Protein AF-A0A2G9NAZ4-F1 (afdb_monomer_lite)

Foldseek 3Di:
DVQLVVQQKDKVNHRDVDPPDDDDQQIKIWGFPDQDPPQQKTWTKIKHFNDWPPPPDVPNDIDTDIDIDRTDIGRNDDDDPDDPDPPDDDD

pLDDT: mean 72.46, std 11.41, range [47.53, 88.0]

Structure (mmCIF, N/CA/C/O backbone):
data_AF-A0A2G9NAZ4-F1
#
_entry.id   AF-A0A2G9NAZ4-F1
#
loop_
_atom_site.group_PDB
_atom_site.id
_atom_site.type_symbol
_atom_site.label_atom_id
_atom_site.label_alt_id
_atom_site.label_comp_id
_atom_site.label_asym_id
_atom_site.label_entity_id
_atom_site.label_seq_id
_atom_site.pdbx_PDB_ins_code
_atom_site.Cartn_x
_atom_site.Cartn_y
_atom_site.Cartn_z
_atom_site.occupancy
_atom_site.B_iso_or_equiv
_atom_site.auth_seq_id
_atom_site.auth_comp_id
_atom_site.auth_asym_id
_atom_site.auth_atom_id
_atom_site.pdbx_PDB_model_num
ATOM 1 N N . GLU A 1 1 ? 10.834 9.288 4.854 1.00 51.22 1 GLU A N 1
ATOM 2 C CA . GLU A 1 1 ? 9.656 10.186 4.802 1.00 51.22 1 GLU A CA 1
ATOM 3 C C . GLU A 1 1 ? 9.387 10.780 3.406 1.00 51.22 1 GLU A C 1
ATOM 5 O O . GLU A 1 1 ? 8.562 11.672 3.266 1.00 51.22 1 GLU A O 1
ATOM 10 N N . ASP A 1 2 ? 9.973 10.214 2.344 1.00 61.16 2 ASP A N 1
ATOM 11 C CA . ASP A 1 2 ? 10.009 10.825 1.005 1.00 61.16 2 ASP A CA 1
ATOM 12 C C . ASP A 1 2 ? 8.780 10.541 0.115 1.00 61.16 2 ASP A C 1
ATOM 14 O O . ASP A 1 2 ? 8.405 11.316 -0.762 1.00 61.16 2 ASP A O 1
ATOM 18 N N . ALA A 1 3 ? 8.086 9.429 0.363 1.00 60.25 3 ALA A N 1
ATOM 19 C CA . ALA A 1 3 ? 7.036 8.949 -0.535 1.00 60.25 3 ALA A CA 1
ATOM 20 C C . ALA A 1 3 ? 5.764 9.815 -0.573 1.00 60.25 3 ALA A C 1
ATOM 22 O O . ALA A 1 3 ? 5.019 9.770 -1.552 1.00 60.25 3 ALA A O 1
ATOM 23 N N . PHE A 1 4 ? 5.510 10.597 0.480 1.00 57.88 4 PHE A N 1
ATOM 24 C CA . PHE A 1 4 ? 4.380 11.525 0.528 1.00 57.88 4 PHE A CA 1
ATOM 25 C C . PHE A 1 4 ? 4.641 12.762 -0.346 1.00 57.88 4 PHE A C 1
ATOM 27 O O . PHE A 1 4 ? 3.809 13.104 -1.182 1.00 57.88 4 PHE A O 1
ATOM 34 N N . TYR A 1 5 ? 5.827 13.369 -0.228 1.00 56.00 5 TYR A N 1
ATOM 35 C CA . TYR A 1 5 ? 6.228 14.530 -1.032 1.00 56.00 5 TYR A CA 1
ATOM 36 C C . TYR A 1 5 ? 6.476 14.168 -2.498 1.00 56.00 5 TYR A C 1
ATOM 38 O O . TYR A 1 5 ? 6.095 14.917 -3.393 1.00 56.00 5 TYR A O 1
ATOM 46 N N . SER A 1 6 ? 6.993 12.964 -2.753 1.00 67.31 6 SER A N 1
ATOM 47 C CA . SER A 1 6 ? 7.170 12.427 -4.105 1.00 67.31 6 SER A CA 1
ATOM 48 C C . SER A 1 6 ? 5.850 12.030 -4.796 1.00 67.31 6 SER A C 1
ATOM 50 O O . SER A 1 6 ? 5.866 11.563 -5.933 1.00 67.31 6 SER A O 1
ATOM 52 N N . GLY A 1 7 ? 4.687 12.161 -4.135 1.00 68.62 7 GLY A N 1
ATOM 53 C CA . GLY A 1 7 ? 3.389 11.783 -4.711 1.00 68.62 7 GLY A CA 1
ATOM 54 C C . GLY A 1 7 ? 3.238 10.281 -4.984 1.00 68.62 7 GLY A C 1
ATOM 55 O O . GLY A 1 7 ? 2.355 9.878 -5.742 1.00 68.62 7 GLY A O 1
ATOM 56 N N . LYS A 1 8 ? 4.097 9.464 -4.364 1.00 76.06 8 LYS A N 1
ATOM 57 C CA . LYS A 1 8 ? 4.116 7.999 -4.464 1.00 76.06 8 LYS A CA 1
ATOM 58 C C . LYS A 1 8 ? 3.062 7.347 -3.567 1.00 76.06 8 LYS A C 1
ATOM 60 O O . LYS A 1 8 ? 2.831 6.149 -3.671 1.00 76.06 8 LYS A O 1
ATOM 65 N N . LEU A 1 9 ? 2.422 8.117 -2.688 1.00 82.88 9 LEU A N 1
ATOM 66 C CA . LEU A 1 9 ? 1.386 7.639 -1.780 1.00 82.88 9 LEU A CA 1
ATOM 67 C C . LEU A 1 9 ? -0.019 7.911 -2.339 1.00 82.88 9 LEU A C 1
ATOM 69 O O . LEU A 1 9 ? -0.393 9.059 -2.596 1.00 82.88 9 LEU A O 1
ATOM 73 N N . ARG A 1 10 ? -0.812 6.851 -2.489 1.00 81.12 10 ARG A N 1
ATOM 74 C CA . ARG A 1 10 ? -2.213 6.904 -2.913 1.00 81.12 10 ARG A CA 1
ATOM 75 C C . ARG A 1 10 ? -3.104 6.278 -1.850 1.00 81.12 10 ARG A C 1
ATOM 77 O O . ARG A 1 10 ? -2.760 5.253 -1.277 1.00 81.12 10 ARG A O 1
ATOM 84 N N . LEU A 1 11 ? -4.253 6.882 -1.594 1.00 83.50 11 LEU A N 1
ATOM 85 C CA . LEU A 1 11 ? -5.280 6.361 -0.700 1.00 83.50 11 LEU A CA 1
ATOM 86 C C . LEU A 1 11 ? -6.537 6.105 -1.534 1.00 83.50 11 LEU A C 1
ATOM 88 O O . LEU A 1 11 ? -7.046 7.022 -2.165 1.00 83.50 11 LEU A O 1
ATOM 92 N N . ASN A 1 12 ? -7.003 4.862 -1.581 1.00 77.12 12 ASN A N 1
ATOM 93 C CA . ASN A 1 12 ? -8.093 4.373 -2.431 1.00 77.12 12 ASN A CA 1
ATOM 94 C C . ASN A 1 12 ? -7.906 4.694 -3.921 1.00 77.12 12 ASN A C 1
ATOM 96 O O . ASN A 1 12 ? -8.874 4.905 -4.641 1.00 77.12 12 ASN A O 1
ATOM 100 N N . GLY A 1 13 ? -6.658 4.778 -4.389 1.00 71.19 13 GLY A N 1
ATOM 101 C CA . GLY A 1 13 ? -6.344 5.204 -5.755 1.00 71.19 13 GLY A CA 1
ATOM 102 C C . GLY A 1 13 ? -6.291 6.724 -5.962 1.00 71.19 13 GLY A C 1
ATOM 103 O O . GLY A 1 13 ? -5.764 7.161 -6.983 1.00 71.19 13 GLY A O 1
ATOM 104 N N . GLU A 1 14 ? -6.714 7.539 -4.990 1.00 75.81 14 GLU A N 1
ATOM 105 C CA . GLU A 1 14 ? -6.529 8.992 -5.020 1.00 75.81 14 GLU A CA 1
ATOM 106 C C . GLU A 1 14 ? -5.141 9.394 -4.512 1.00 75.81 14 GLU A C 1
ATOM 108 O O . GLU A 1 14 ? -4.652 8.898 -3.495 1.00 75.81 14 GLU A O 1
ATOM 113 N N . LYS A 1 15 ? -4.499 10.347 -5.194 1.00 71.88 15 LYS A N 1
ATOM 114 C CA . LYS A 1 15 ? -3.219 10.915 -4.756 1.00 71.88 15 LYS A CA 1
ATOM 115 C C . LYS A 1 15 ? -3.407 11.613 -3.409 1.00 71.88 15 LYS A C 1
ATOM 117 O O . LYS A 1 15 ? -4.237 12.512 -3.289 1.00 71.88 15 LYS A O 1
ATOM 122 N N . LEU A 1 16 ? -2.640 11.218 -2.392 1.00 70.19 16 LEU A N 1
ATOM 123 C CA . LEU A 1 16 ? -2.740 11.827 -1.069 1.00 70.19 16 LEU A CA 1
ATOM 124 C C . LEU A 1 16 ? -1.934 13.133 -1.033 1.00 70.19 16 LEU A C 1
ATOM 126 O O . LEU A 1 16 ? -0.714 13.120 -1.132 1.00 70.19 16 LEU A O 1
ATOM 130 N N . TRP A 1 17 ? -2.622 14.260 -0.873 1.00 66.44 17 TRP A N 1
ATOM 131 C CA . TRP A 1 17 ? -2.048 15.614 -0.850 1.00 66.44 17 TRP A CA 1
ATOM 132 C C . TRP A 1 17 ? -1.981 16.206 0.568 1.00 66.44 17 TRP A C 1
ATOM 134 O O . TRP A 1 17 ? -1.301 17.201 0.797 1.00 66.44 17 TRP A O 1
ATOM 144 N N . LYS A 1 18 ? -2.623 15.559 1.554 1.00 65.69 18 LYS A N 1
ATOM 145 C CA . LYS A 1 18 ? -2.539 15.879 2.991 1.00 65.69 18 LYS A CA 1
ATOM 146 C C . LYS A 1 18 ? -2.297 14.613 3.815 1.00 65.69 18 LYS A C 1
ATOM 148 O O . LYS A 1 18 ? -3.081 13.671 3.740 1.00 65.69 18 LYS A O 1
ATOM 153 N N . LYS A 1 19 ? -1.256 14.623 4.658 1.00 64.19 19 LYS A N 1
ATOM 154 C CA . LYS A 1 19 ? -0.931 13.542 5.613 1.00 64.19 19 LYS A CA 1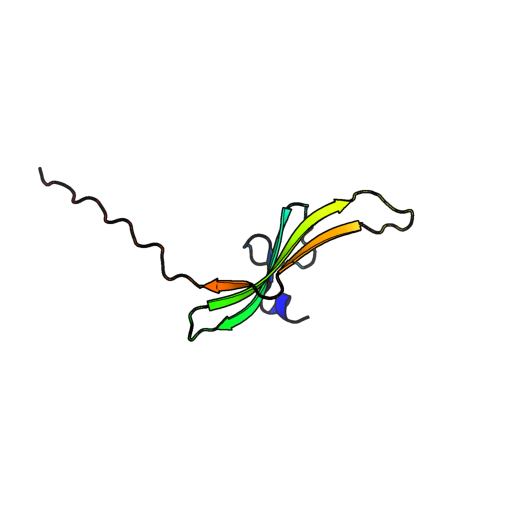
ATOM 155 C C . LYS A 1 19 ? -2.013 13.377 6.694 1.00 64.19 19 LYS A C 1
ATOM 157 O O . LYS A 1 19 ? -2.130 12.308 7.276 1.00 64.19 19 LYS A O 1
ATOM 162 N N . SER A 1 20 ? -2.823 14.413 6.929 1.00 64.50 20 SER A N 1
ATOM 163 C CA . SER A 1 20 ? -3.917 14.435 7.911 1.00 64.50 20 SER A CA 1
ATOM 164 C C . SER A 1 20 ? -5.278 13.973 7.370 1.00 64.50 20 SER A C 1
ATOM 166 O O . SER A 1 20 ? -6.300 14.217 8.011 1.00 64.50 20 SER A O 1
ATOM 168 N N . ARG A 1 21 ? -5.341 13.321 6.200 1.00 70.88 21 ARG A N 1
ATOM 169 C CA . ARG A 1 21 ? -6.612 12.766 5.708 1.00 70.88 21 ARG A CA 1
ATOM 170 C C . ARG A 1 21 ? -7.013 11.600 6.616 1.00 70.88 21 ARG A C 1
ATOM 172 O O . ARG A 1 21 ? -6.276 10.624 6.736 1.00 70.88 21 ARG A O 1
ATOM 179 N N . ALA A 1 22 ? -8.154 11.732 7.287 1.00 67.75 22 ALA A N 1
ATOM 180 C CA . ALA A 1 22 ? -8.669 10.697 8.172 1.00 67.75 22 ALA A CA 1
ATOM 181 C C . ALA A 1 22 ? -8.974 9.428 7.361 1.00 67.75 22 ALA A C 1
ATOM 183 O O . ALA A 1 22 ? -9.781 9.470 6.433 1.00 67.75 22 ALA A O 1
ATOM 184 N N . VAL A 1 23 ? -8.320 8.321 7.713 1.00 73.19 23 VAL A N 1
ATOM 185 C CA . VAL A 1 23 ? -8.580 6.998 7.134 1.00 73.19 23 VAL A CA 1
ATOM 186 C C . VAL A 1 23 ? -9.724 6.322 7.887 1.00 73.19 23 VAL A C 1
ATOM 188 O O . VAL A 1 23 ? -9.809 6.404 9.114 1.00 73.19 23 VAL A O 1
ATOM 191 N N . LYS A 1 24 ? -10.619 5.666 7.157 1.00 77.31 24 LYS A N 1
ATOM 192 C CA . LYS A 1 24 ? -11.755 4.907 7.679 1.00 77.31 24 LYS A CA 1
ATOM 193 C C . LYS A 1 24 ? -11.554 3.415 7.430 1.00 77.31 24 LYS A C 1
ATOM 195 O O . LYS A 1 24 ? -10.693 2.980 6.672 1.00 77.31 24 LYS A O 1
ATOM 200 N N . VAL A 1 25 ? -12.346 2.601 8.122 1.00 82.00 25 VAL A N 1
ATOM 201 C CA . VAL A 1 25 ? -12.369 1.157 7.870 1.00 82.00 25 VAL A CA 1
ATOM 202 C C . VAL A 1 25 ? -12.785 0.920 6.421 1.00 82.00 25 VAL A C 1
ATOM 204 O O . VAL A 1 25 ? -13.782 1.480 5.974 1.00 82.00 25 VAL A O 1
ATOM 207 N N . GLY A 1 26 ? -12.011 0.114 5.701 1.00 80.94 26 GLY A N 1
ATOM 208 C CA . GLY A 1 26 ? -12.157 -0.104 4.265 1.00 80.94 26 GLY A CA 1
ATOM 209 C C . GLY A 1 26 ? -11.185 0.705 3.407 1.00 80.94 26 GLY A C 1
ATOM 210 O O . GLY A 1 26 ? -11.037 0.374 2.234 1.00 80.94 26 GLY A O 1
ATOM 211 N N . ASP A 1 27 ? -10.481 1.695 3.969 1.00 84.00 27 ASP A N 1
ATOM 212 C CA . ASP A 1 27 ? -9.462 2.443 3.230 1.00 84.00 27 ASP A CA 1
ATOM 213 C C . ASP A 1 27 ? -8.268 1.561 2.837 1.00 84.00 27 ASP A C 1
ATOM 215 O O . ASP A 1 27 ? -7.781 0.731 3.610 1.00 84.00 27 ASP A O 1
ATOM 219 N N . ILE A 1 28 ? -7.755 1.790 1.633 1.00 84.38 28 ILE A N 1
ATOM 220 C CA . ILE A 1 28 ? -6.627 1.102 1.017 1.00 84.38 28 ILE A CA 1
ATOM 221 C C . ILE A 1 28 ? -5.537 2.129 0.735 1.00 84.38 28 ILE A C 1
ATOM 223 O O . ILE A 1 28 ? -5.683 3.005 -0.105 1.00 84.38 28 ILE A O 1
ATOM 227 N N . LEU A 1 29 ? -4.407 2.010 1.411 1.00 85.19 29 LEU A N 1
ATOM 228 C CA . LEU A 1 29 ? -3.230 2.831 1.186 1.00 85.19 29 LEU A CA 1
ATOM 229 C C . LEU A 1 29 ? -2.257 2.098 0.262 1.00 85.19 29 LEU A C 1
ATOM 231 O O . LEU A 1 29 ? -1.673 1.093 0.653 1.00 85.19 29 LEU A O 1
ATOM 235 N N . ASP A 1 30 ? -2.057 2.604 -0.944 1.00 84.19 30 ASP A N 1
ATOM 236 C CA . ASP A 1 30 ? -1.072 2.115 -1.902 1.00 84.19 30 ASP A CA 1
ATOM 237 C C . ASP A 1 30 ? 0.158 3.024 -1.895 1.00 84.19 30 ASP A C 1
ATOM 239 O O . ASP A 1 30 ? 0.101 4.199 -2.258 1.00 84.19 30 ASP A O 1
ATOM 243 N N . LEU A 1 31 ? 1.295 2.475 -1.481 1.00 84.50 31 LEU A N 1
ATOM 244 C CA . LEU A 1 31 ? 2.585 3.152 -1.520 1.00 84.50 31 LEU A CA 1
ATOM 245 C C . LEU A 1 31 ? 3.394 2.648 -2.715 1.00 84.50 31 LEU A C 1
ATOM 247 O O . LEU A 1 31 ? 3.820 1.504 -2.709 1.00 84.50 31 LEU A O 1
ATOM 251 N N . ILE A 1 32 ? 3.669 3.484 -3.710 1.00 82.81 32 ILE A N 1
ATOM 252 C CA . ILE A 1 32 ? 4.559 3.136 -4.823 1.00 82.81 32 ILE A CA 1
ATOM 253 C C . ILE A 1 32 ? 5.991 3.028 -4.288 1.00 82.81 32 ILE A C 1
ATOM 255 O O . ILE A 1 32 ? 6.592 4.025 -3.885 1.00 82.81 32 ILE A O 1
ATOM 259 N N . VAL A 1 33 ? 6.510 1.802 -4.246 1.00 82.88 33 VAL A N 1
ATOM 260 C CA . VAL A 1 33 ? 7.870 1.495 -3.783 1.00 82.88 33 VAL A CA 1
ATOM 261 C C . VAL A 1 33 ? 8.839 1.598 -4.953 1.00 82.88 33 VAL A C 1
ATOM 263 O O . VAL A 1 33 ? 9.899 2.202 -4.816 1.00 82.88 33 VAL A O 1
ATOM 266 N N . GLU A 1 34 ? 8.441 1.069 -6.108 1.00 82.56 34 GLU A N 1
ATOM 267 C CA . GLU A 1 34 ? 9.268 1.010 -7.308 1.00 82.56 34 GLU A CA 1
ATOM 268 C C . GLU A 1 34 ? 8.396 1.173 -8.553 1.00 82.56 34 GLU A C 1
ATOM 270 O O . GLU A 1 34 ? 7.295 0.627 -8.632 1.00 82.56 34 GLU A O 1
ATOM 275 N N . GLU A 1 35 ? 8.881 1.938 -9.523 1.00 80.81 35 GLU A N 1
ATOM 276 C CA . GLU A 1 35 ? 8.273 2.054 -10.844 1.00 80.81 35 GLU A CA 1
ATOM 277 C C . GLU A 1 35 ? 9.277 1.491 -11.842 1.00 80.81 35 GLU A C 1
ATOM 279 O O . GLU A 1 35 ? 10.344 2.069 -12.048 1.00 80.81 35 GLU A O 1
ATOM 284 N N . ASN A 1 36 ? 8.947 0.350 -12.432 1.00 81.38 36 ASN A N 1
ATOM 285 C CA . ASN A 1 36 ? 9.740 -0.247 -13.482 1.00 81.38 36 ASN A CA 1
ATOM 286 C C . ASN A 1 36 ? 9.219 0.268 -14.828 1.00 81.38 36 ASN A C 1
ATOM 288 O O . ASN A 1 36 ? 8.205 -0.204 -15.346 1.00 81.38 36 ASN A O 1
ATOM 292 N N . ARG A 1 37 ? 9.904 1.283 -15.366 1.00 76.06 37 ARG A N 1
ATOM 293 C CA . ARG A 1 37 ? 9.580 1.872 -16.673 1.00 76.06 37 ARG A CA 1
ATOM 294 C C . ARG A 1 37 ? 9.864 0.918 -17.830 1.00 76.06 37 ARG A C 1
ATOM 296 O O . ARG A 1 37 ? 9.188 1.021 -18.841 1.00 76.06 37 ARG A O 1
ATOM 303 N N . GLU A 1 38 ? 10.820 0.004 -17.672 1.00 75.00 38 GLU A N 1
ATOM 304 C CA . GLU A 1 38 ? 11.190 -0.971 -18.705 1.00 75.00 38 GLU A CA 1
ATOM 305 C C . GLU A 1 38 ? 10.146 -2.082 -18.828 1.00 75.00 38 GLU A C 1
ATOM 307 O O . GLU A 1 38 ? 9.768 -2.461 -19.928 1.00 75.00 38 GLU A O 1
ATOM 312 N N . ALA A 1 39 ? 9.644 -2.577 -17.696 1.00 71.62 39 ALA A N 1
ATOM 313 C CA . ALA A 1 39 ? 8.621 -3.621 -17.675 1.00 71.62 39 ALA A CA 1
ATOM 314 C C . ALA A 1 39 ? 7.184 -3.074 -17.643 1.00 71.62 39 ALA A C 1
ATOM 316 O O . ALA A 1 39 ? 6.260 -3.852 -17.426 1.00 71.62 39 ALA A O 1
ATOM 317 N N . GLU A 1 40 ? 6.997 -1.751 -17.743 1.00 77.31 40 GLU A N 1
ATOM 318 C CA . GLU A 1 40 ? 5.708 -1.075 -17.533 1.00 77.31 40 GLU A CA 1
ATOM 319 C C . GLU A 1 40 ? 4.964 -1.611 -16.294 1.00 77.31 40 GLU A C 1
ATOM 321 O O . GLU A 1 4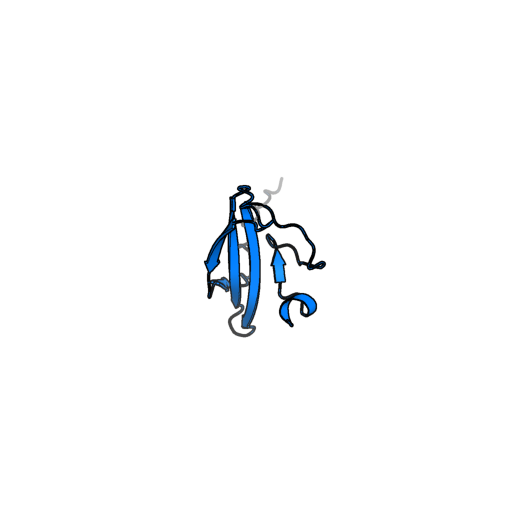0 ? 3.751 -1.800 -16.282 1.00 77.31 40 GLU A O 1
ATOM 326 N N . THR A 1 41 ? 5.688 -1.903 -15.215 1.00 81.69 41 THR A N 1
ATOM 327 C CA . THR A 1 41 ? 5.105 -2.431 -13.977 1.00 81.69 41 THR A CA 1
ATOM 328 C C . THR A 1 41 ? 5.433 -1.512 -12.820 1.00 81.69 41 THR A C 1
ATOM 330 O O . THR A 1 41 ? 6.470 -0.861 -12.770 1.00 81.69 41 THR A O 1
ATOM 333 N N . THR A 1 42 ? 4.516 -1.394 -11.873 1.00 84.69 42 THR A N 1
ATOM 334 C CA . THR A 1 42 ? 4.702 -0.579 -10.677 1.00 84.69 42 THR A CA 1
ATOM 335 C C . THR A 1 42 ? 4.551 -1.471 -9.460 1.00 84.69 42 THR A C 1
ATOM 337 O O . THR A 1 42 ? 3.488 -2.042 -9.217 1.00 84.69 42 THR A O 1
ATOM 340 N N . THR A 1 43 ? 5.615 -1.588 -8.673 1.00 86.44 43 THR A N 1
ATOM 341 C CA . THR A 1 43 ? 5.578 -2.286 -7.392 1.00 86.44 43 THR A CA 1
ATOM 342 C C . THR A 1 43 ? 5.059 -1.329 -6.336 1.00 86.44 43 THR A C 1
ATOM 344 O O . THR A 1 43 ? 5.722 -0.363 -5.945 1.00 86.44 43 THR A O 1
ATOM 347 N N . VAL A 1 44 ? 3.863 -1.616 -5.838 1.00 86.25 44 VAL A N 1
ATOM 348 C CA . VAL A 1 44 ? 3.236 -0.881 -4.747 1.00 86.25 44 VAL A CA 1
ATOM 349 C C . VAL A 1 44 ? 3.181 -1.733 -3.483 1.00 86.25 44 VAL A C 1
ATOM 351 O O . VAL A 1 44 ? 3.161 -2.960 -3.507 1.00 86.25 44 VAL A O 1
ATOM 354 N N . MET A 1 45 ? 3.168 -1.078 -2.336 1.00 87.25 45 MET A N 1
ATOM 355 C CA . MET A 1 45 ? 2.932 -1.665 -1.036 1.00 87.25 45 MET A CA 1
ATOM 356 C C . MET A 1 45 ? 1.539 -1.244 -0.599 1.00 87.25 45 MET A C 1
ATOM 358 O O . MET A 1 45 ? 1.322 -0.116 -0.157 1.00 87.25 45 MET A O 1
ATOM 362 N N . ARG A 1 46 ? 0.594 -2.169 -0.745 1.00 85.88 46 ARG A N 1
ATOM 363 C CA . ARG A 1 46 ? -0.800 -1.955 -0.377 1.00 85.88 46 ARG A CA 1
ATOM 364 C C . ARG A 1 46 ? -0.997 -2.226 1.108 1.00 85.88 46 ARG A C 1
ATOM 366 O O . ARG A 1 46 ? -0.552 -3.251 1.617 1.00 85.88 46 ARG A O 1
ATOM 373 N N . THR A 1 47 ? -1.692 -1.350 1.813 1.00 86.25 47 THR A N 1
ATOM 374 C CA . THR A 1 47 ? -2.100 -1.539 3.205 1.00 86.25 47 THR A CA 1
ATOM 375 C C . THR A 1 47 ? -3.573 -1.201 3.331 1.00 86.25 47 THR A C 1
ATOM 377 O O . THR A 1 47 ? -3.955 -0.060 3.136 1.00 86.25 47 THR A O 1
ATOM 380 N N . MET A 1 48 ? -4.407 -2.179 3.656 1.00 85.50 48 MET A N 1
ATOM 381 C CA . MET A 1 48 ? -5.840 -1.978 3.849 1.00 85.50 48 MET A CA 1
ATOM 382 C C . MET A 1 48 ? -6.169 -1.906 5.334 1.00 85.50 48 MET A C 1
ATOM 384 O O . MET A 1 48 ? -5.767 -2.781 6.103 1.00 85.50 48 MET A O 1
ATOM 388 N N . LEU A 1 49 ? -6.942 -0.902 5.729 1.00 85.81 49 LEU A N 1
ATOM 389 C CA . LEU A 1 49 ? -7.536 -0.820 7.052 1.00 85.81 49 LEU A CA 1
ATOM 390 C C . LEU A 1 49 ? -8.763 -1.729 7.096 1.00 85.81 49 LEU A C 1
ATOM 392 O O . LEU A 1 49 ? -9.811 -1.402 6.549 1.00 85.81 49 LEU A O 1
ATOM 396 N N . LYS A 1 50 ? -8.620 -2.903 7.714 1.00 84.44 50 LYS A N 1
ATOM 397 C CA . LYS A 1 50 ? -9.703 -3.887 7.829 1.00 84.44 50 LYS A CA 1
ATOM 398 C C . LYS A 1 50 ? -10.678 -3.553 8.940 1.00 84.44 50 LYS A C 1
ATOM 400 O O . LYS A 1 50 ? -11.866 -3.794 8.785 1.00 84.44 50 LYS A O 1
ATOM 405 N N . GLU A 1 51 ? -10.171 -3.044 10.053 1.00 82.50 51 GLU A N 1
ATOM 406 C CA . GLU A 1 51 ? -10.987 -2.750 11.221 1.00 82.50 51 GLU A CA 1
ATOM 407 C C . GLU A 1 51 ? -10.321 -1.660 12.055 1.00 82.50 51 GLU A C 1
ATOM 409 O O . GLU A 1 51 ? -9.097 -1.589 12.162 1.00 82.50 51 GLU A O 1
ATOM 414 N N . VAL A 1 52 ? -11.140 -0.809 12.656 1.00 77.25 52 VAL A N 1
ATOM 415 C CA . VAL A 1 52 ? -10.734 0.131 13.693 1.00 77.25 52 VAL A CA 1
ATOM 416 C C . VAL A 1 52 ? -11.580 -0.247 14.891 1.00 77.25 52 VAL A C 1
ATOM 418 O O . VAL A 1 52 ? -12.784 0.011 14.909 1.00 77.25 52 VAL A O 1
ATOM 421 N N . GLN A 1 53 ? -10.967 -0.892 15.876 1.00 69.00 53 GLN A N 1
ATOM 422 C CA . GLN A 1 53 ? -11.627 -1.122 17.145 1.00 69.00 53 GLN A CA 1
ATOM 423 C C . GLN A 1 53 ? -11.739 0.234 17.835 1.00 69.00 53 GLN A C 1
ATOM 425 O O . GLN A 1 53 ? -10.748 0.867 18.201 1.00 69.00 53 GLN A O 1
ATOM 430 N N . LYS A 1 54 ? -12.983 0.696 17.967 1.00 59.47 54 LYS A N 1
ATOM 431 C CA . LYS A 1 54 ? -13.342 1.911 18.710 1.00 59.47 54 LYS A CA 1
ATOM 432 C C . LYS A 1 54 ? -13.204 1.733 20.223 1.00 59.47 54 LYS A C 1
ATOM 434 O O . LYS A 1 54 ? -13.532 2.658 20.962 1.00 59.47 54 LYS A O 1
ATOM 439 N N . GLU A 1 55 ? -12.762 0.560 20.679 1.00 56.09 55 GLU A N 1
ATOM 440 C CA . GLU A 1 55 ? -12.506 0.283 22.083 1.00 56.09 55 GLU A CA 1
ATOM 441 C C . GLU A 1 55 ? -11.363 1.185 22.554 1.00 56.09 55 GLU A C 1
ATOM 443 O O . GLU A 1 55 ? -10.181 0.914 22.340 1.00 56.09 55 GLU A O 1
ATOM 448 N N . LYS A 1 56 ? -11.750 2.319 23.143 1.00 48.94 56 LYS A N 1
ATOM 449 C CA . LYS A 1 56 ? -10.859 3.189 23.893 1.00 48.94 56 LYS A CA 1
ATOM 450 C C . LYS A 1 56 ? -10.368 2.377 25.082 1.00 48.94 56 LYS A C 1
ATOM 452 O O . LYS A 1 56 ? -11.007 2.345 26.128 1.00 48.94 56 LYS A O 1
ATOM 457 N N . THR A 1 57 ? -9.219 1.726 24.938 1.00 54.44 57 THR A N 1
ATOM 458 C CA . THR A 1 57 ? -8.414 1.432 26.123 1.00 54.44 57 THR A CA 1
ATOM 459 C C . THR A 1 57 ? -8.134 2.778 26.791 1.00 54.44 57 THR A C 1
ATOM 461 O O . THR A 1 57 ? -8.023 3.780 26.082 1.00 54.44 57 THR A O 1
ATOM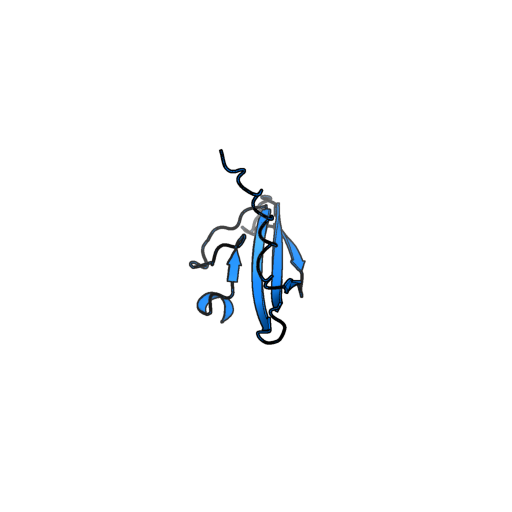 464 N N . SER A 1 58 ? -8.042 2.824 28.119 1.00 56.56 58 SER A N 1
ATOM 465 C CA . SER A 1 58 ? -7.989 4.027 28.975 1.00 56.56 58 SER A CA 1
ATOM 466 C C . SER A 1 58 ? -6.847 5.035 28.695 1.00 56.56 58 SER A C 1
ATOM 468 O O . SER A 1 58 ? -6.520 5.852 29.545 1.00 56.56 58 SER A O 1
ATOM 470 N N . THR A 1 59 ? -6.196 4.970 27.533 1.00 60.03 59 THR A N 1
ATOM 471 C CA . THR A 1 59 ? -4.995 5.705 27.122 1.00 60.03 59 THR A CA 1
ATOM 472 C C . THR A 1 59 ? -5.106 6.293 25.699 1.00 60.03 59 THR A C 1
ATOM 474 O O . THR A 1 59 ? -4.084 6.472 25.045 1.00 60.03 59 THR A O 1
ATOM 477 N N . ASP A 1 60 ? -6.311 6.555 25.171 1.00 62.69 60 ASP A N 1
ATOM 478 C CA . ASP A 1 60 ? -6.528 7.208 23.854 1.00 62.69 60 ASP A CA 1
ATOM 479 C C . ASP A 1 60 ? -5.853 6.516 22.644 1.00 62.69 60 ASP A C 1
ATOM 481 O O . ASP A 1 60 ? -5.606 7.116 21.595 1.00 62.69 60 ASP A O 1
ATOM 485 N N . LYS A 1 61 ? -5.566 5.213 22.753 1.00 67.31 61 LYS A N 1
ATOM 486 C CA . LYS A 1 61 ? -4.979 4.418 21.666 1.00 67.31 61 LYS A CA 1
ATOM 487 C C . LYS A 1 61 ? -6.082 3.741 20.856 1.00 67.31 61 LYS A C 1
ATOM 489 O O . LYS A 1 61 ? -6.869 2.972 21.397 1.00 67.31 61 LYS A O 1
ATOM 494 N N . TYR A 1 62 ? -6.100 3.983 19.546 1.00 71.56 62 TYR A N 1
ATOM 495 C CA . TYR A 1 62 ? -6.968 3.265 18.611 1.00 71.56 62 TYR A CA 1
ATOM 496 C C . TYR A 1 62 ? -6.321 1.936 18.228 1.00 71.56 62 TYR A C 1
ATOM 498 O O . TYR A 1 62 ? -5.238 1.910 17.638 1.00 71.56 62 TYR A O 1
ATOM 506 N N . LYS A 1 63 ? -6.989 0.821 18.530 1.00 75.88 63 LYS A N 1
ATOM 507 C CA . LYS A 1 63 ? -6.549 -0.495 18.067 1.00 75.88 63 LYS A CA 1
ATOM 508 C C . LYS A 1 63 ? -7.062 -0.702 16.646 1.00 75.88 63 LYS A C 1
ATOM 510 O O . LYS A 1 63 ? -8.262 -0.735 16.405 1.00 75.88 63 LYS A O 1
ATOM 515 N N . VAL A 1 64 ? -6.150 -0.807 15.688 1.00 80.88 64 VAL A N 1
ATOM 516 C CA . VAL A 1 64 ? -6.483 -0.948 14.266 1.00 80.88 64 VAL A CA 1
ATOM 517 C C . VAL A 1 64 ? -5.970 -2.271 13.719 1.00 80.88 64 VAL A C 1
ATOM 519 O O . VAL A 1 64 ? -4.848 -2.682 14.011 1.00 80.88 64 VAL A O 1
ATOM 522 N N . VAL A 1 65 ? -6.785 -2.938 12.909 1.00 84.75 65 VAL A N 1
ATOM 523 C CA . VAL A 1 65 ? -6.393 -4.122 12.147 1.00 84.75 65 VAL A CA 1
ATOM 524 C C . VAL A 1 65 ? -6.060 -3.676 10.734 1.00 84.75 65 VAL A C 1
ATOM 526 O O . VAL A 1 65 ? -6.919 -3.228 9.973 1.00 84.75 65 VAL A O 1
ATOM 529 N N . LEU A 1 66 ? -4.789 -3.818 10.378 1.00 86.31 66 LEU A N 1
ATOM 530 C CA . LEU A 1 66 ? -4.263 -3.491 9.060 1.00 86.31 66 LEU A CA 1
ATOM 531 C C . LEU A 1 66 ? -3.885 -4.786 8.339 1.00 86.31 66 LEU A C 1
ATOM 533 O O . LEU A 1 66 ? -3.228 -5.657 8.907 1.00 86.31 66 LEU A O 1
ATOM 537 N N . ARG A 1 67 ? -4.252 -4.906 7.064 1.00 85.88 67 ARG A N 1
ATOM 538 C CA . ARG A 1 67 ? -3.744 -5.943 6.164 1.00 85.88 67 ARG A CA 1
ATOM 539 C C . ARG A 1 67 ? -2.690 -5.326 5.261 1.00 85.88 67 ARG A C 1
ATOM 541 O O . ARG A 1 67 ? -2.999 -4.426 4.491 1.00 85.88 67 ARG A O 1
ATOM 548 N N . ARG A 1 68 ? -1.455 -5.815 5.339 1.00 84.44 68 ARG A N 1
ATOM 549 C CA . ARG A 1 68 ? -0.328 -5.300 4.552 1.00 84.44 68 ARG A CA 1
ATOM 550 C C . ARG A 1 68 ? 0.090 -6.293 3.472 1.00 84.44 68 ARG A C 1
ATOM 552 O O . ARG A 1 68 ? 0.352 -7.453 3.769 1.00 84.44 68 ARG A O 1
ATOM 559 N N . TRP A 1 69 ? 0.246 -5.806 2.248 1.00 88.00 69 TRP A N 1
ATOM 560 C CA . TRP A 1 69 ? 0.915 -6.475 1.137 1.00 88.00 69 TRP A CA 1
ATOM 561 C C . TRP A 1 69 ? 2.274 -5.817 0.937 1.00 88.00 69 TRP A C 1
ATOM 563 O O . TRP A 1 69 ? 2.356 -4.647 0.575 1.00 88.00 69 TRP A O 1
ATOM 573 N N . LYS A 1 70 ? 3.355 -6.555 1.210 1.00 78.25 70 LYS A N 1
ATOM 574 C CA . LYS A 1 70 ? 4.718 -6.003 1.147 1.00 78.25 70 LYS A CA 1
ATOM 575 C C . LYS A 1 70 ? 5.178 -5.688 -0.279 1.00 78.25 70 LYS A C 1
ATOM 577 O O . LYS A 1 70 ? 5.935 -4.742 -0.451 1.00 78.25 70 LYS A O 1
ATOM 582 N N . ARG A 1 71 ? 4.747 -6.476 -1.265 1.00 80.50 71 ARG A N 1
ATOM 583 C CA . ARG A 1 71 ? 5.079 -6.308 -2.683 1.00 80.50 71 ARG A CA 1
ATOM 584 C C . ARG A 1 71 ? 3.856 -6.673 -3.509 1.00 80.50 71 ARG A C 1
ATOM 586 O O . ARG A 1 71 ? 3.475 -7.839 -3.546 1.00 80.50 71 ARG A O 1
ATOM 593 N N . LEU A 1 72 ? 3.220 -5.672 -4.097 1.00 83.25 72 LEU A N 1
ATOM 594 C CA . LEU A 1 72 ? 2.126 -5.823 -5.039 1.00 83.25 72 LEU A CA 1
ATOM 595 C C . LEU A 1 72 ? 2.603 -5.252 -6.373 1.00 83.25 72 LEU A C 1
ATOM 597 O O . LEU A 1 72 ? 2.668 -4.039 -6.543 1.00 83.25 72 LEU A O 1
ATOM 601 N N . THR A 1 73 ? 2.980 -6.125 -7.298 1.00 83.25 73 THR A N 1
ATOM 602 C CA . THR A 1 73 ? 3.366 -5.717 -8.648 1.00 83.25 73 THR A CA 1
ATOM 603 C C . THR A 1 73 ? 2.092 -5.497 -9.446 1.00 83.25 73 THR A C 1
ATOM 605 O O . THR A 1 73 ? 1.371 -6.450 -9.735 1.00 83.25 73 THR A O 1
ATOM 608 N N . ILE A 1 74 ? 1.778 -4.242 -9.748 1.00 80.50 74 ILE A N 1
ATOM 609 C CA . ILE A 1 74 ? 0.653 -3.891 -10.606 1.00 80.50 74 IL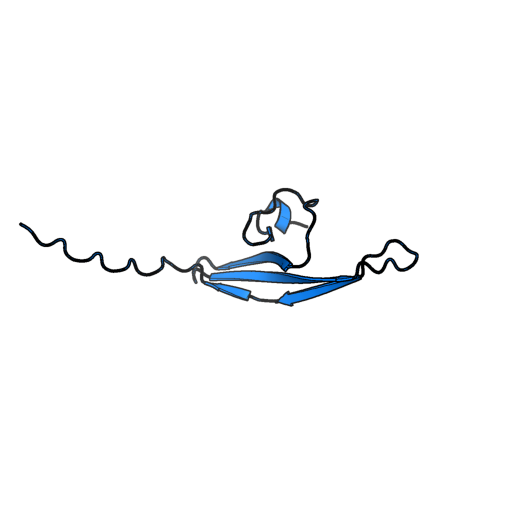E A CA 1
ATOM 610 C C . ILE A 1 74 ? 1.221 -3.593 -11.992 1.00 80.50 74 ILE A C 1
ATOM 612 O O . ILE A 1 74 ? 2.040 -2.678 -12.114 1.00 80.50 74 ILE A O 1
ATOM 616 N N . PRO A 1 75 ? 0.829 -4.338 -13.038 1.00 79.19 75 PRO A N 1
ATOM 617 C CA . PRO A 1 75 ? 1.151 -3.933 -14.393 1.00 79.19 75 PRO A CA 1
ATOM 618 C C . PRO A 1 75 ? 0.465 -2.595 -14.656 1.00 79.19 75 PRO A C 1
ATOM 620 O O . PRO A 1 75 ? -0.730 -2.427 -14.394 1.00 79.19 75 PRO A O 1
ATOM 623 N N . LYS A 1 76 ? 1.221 -1.625 -15.159 1.00 70.25 76 LYS A N 1
ATOM 624 C CA . LYS A 1 76 ? 0.675 -0.404 -15.738 1.00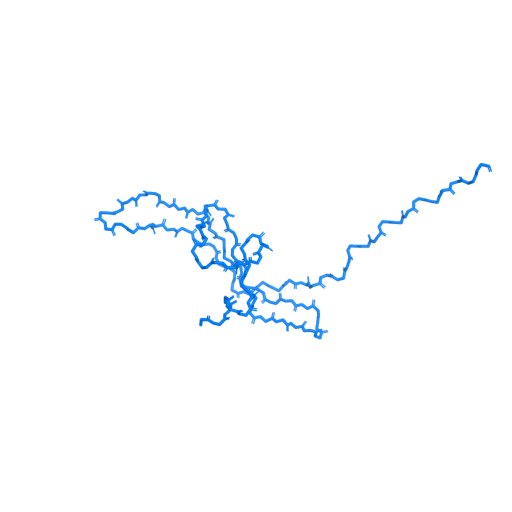 70.25 76 LYS A CA 1
ATOM 625 C C . LYS A 1 76 ? 0.078 -0.844 -17.067 1.00 70.25 76 LYS A C 1
ATOM 627 O O . LYS A 1 76 ? 0.730 -0.738 -18.091 1.00 70.25 76 LYS A O 1
ATOM 632 N N . SER A 1 77 ? -1.093 -1.483 -17.013 1.00 56.97 77 SER A N 1
ATOM 633 C CA . SER A 1 77 ? -1.722 -2.051 -18.201 1.00 56.97 77 SER A CA 1
ATOM 634 C C . SER A 1 77 ? -1.715 -0.987 -19.300 1.00 56.97 77 SER A C 1
ATOM 636 O O . SER A 1 77 ? -2.233 0.108 -19.047 1.00 56.97 77 SER A O 1
ATOM 638 N N . PRO A 1 78 ? -1.178 -1.275 -20.496 1.00 58.44 78 PRO A N 1
ATOM 639 C CA . PRO A 1 78 ? -1.706 -0.627 -21.678 1.00 58.44 78 PRO A CA 1
ATOM 640 C C . PRO A 1 78 ? -3.195 -0.994 -21.729 1.00 58.44 78 PRO A C 1
ATOM 642 O O . PRO A 1 78 ? -3.577 -2.094 -21.336 1.00 58.44 78 PRO A O 1
ATOM 645 N N . GLU A 1 79 ? -4.013 -0.002 -22.046 1.00 47.53 79 GLU A N 1
ATOM 646 C CA . GLU A 1 79 ? -5.458 -0.004 -22.306 1.00 47.53 79 GLU A CA 1
ATOM 647 C C . GLU A 1 79 ? -6.212 -1.359 -22.257 1.00 47.53 79 GLU A C 1
ATOM 649 O O . GLU A 1 79 ? -5.764 -2.344 -22.847 1.00 47.53 79 GLU A O 1
ATOM 654 N N . PRO A 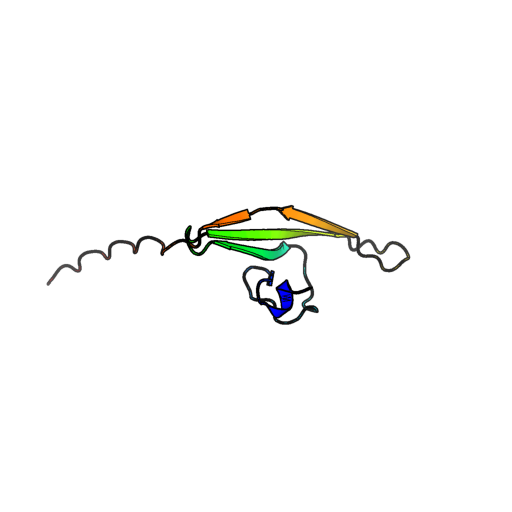1 80 ? -7.432 -1.430 -21.673 1.00 52.84 80 PRO A N 1
ATOM 655 C CA . PRO A 1 80 ? -8.327 -2.531 -22.026 1.00 52.84 80 PRO A CA 1
ATOM 656 C C . PRO A 1 80 ? -8.482 -2.536 -23.557 1.00 52.84 80 PRO A C 1
ATOM 658 O O . PRO A 1 80 ? -8.584 -1.450 -24.138 1.00 52.84 80 PRO A O 1
ATOM 661 N N . PRO A 1 81 ? -8.482 -3.702 -24.232 1.00 50.72 81 PRO A N 1
ATOM 662 C CA . PRO A 1 81 ? -8.702 -3.734 -25.669 1.00 50.72 81 PRO A CA 1
ATOM 663 C C . PRO A 1 81 ? -10.001 -2.983 -25.946 1.00 50.72 81 PRO A C 1
ATOM 665 O O . PRO A 1 81 ? -11.047 -3.346 -25.404 1.00 50.72 81 PRO A O 1
ATOM 668 N N . LYS A 1 82 ? -9.914 -1.897 -26.729 1.00 53.06 82 LYS A N 1
ATOM 669 C CA . LYS A 1 82 ? -11.085 -1.231 -27.298 1.00 53.06 82 LYS A CA 1
ATOM 670 C C . LYS A 1 82 ? -11.960 -2.335 -27.869 1.00 53.06 82 LYS A C 1
ATOM 672 O O . LYS A 1 82 ? -11.546 -3.029 -28.798 1.00 53.06 82 LYS A O 1
ATOM 677 N N . SER A 1 83 ? -13.124 -2.535 -27.257 1.00 54.25 83 SER A N 1
ATOM 678 C CA . SER A 1 83 ? -14.187 -3.356 -27.815 1.00 54.25 83 SER A CA 1
ATOM 679 C C . SER A 1 83 ? -14.305 -3.003 -29.299 1.00 54.25 83 SER A C 1
ATOM 681 O O . SER A 1 83 ? -14.342 -1.807 -29.599 1.00 54.25 83 SER A O 1
ATOM 683 N N . PRO A 1 84 ? -14.309 -3.971 -30.231 1.00 61.72 84 PRO A N 1
ATOM 684 C CA . PRO A 1 84 ? -14.493 -3.639 -31.634 1.00 61.72 84 PRO A CA 1
ATOM 685 C C . PRO A 1 84 ? -15.848 -2.939 -31.769 1.00 61.72 84 PRO A C 1
ATOM 687 O O . PRO A 1 84 ? -16.881 -3.509 -31.413 1.00 61.72 84 PRO A O 1
ATOM 690 N N . GLU A 1 85 ? -15.830 -1.679 -32.206 1.00 63.19 85 GLU A N 1
ATOM 691 C CA . GLU A 1 85 ? -17.045 -0.956 -32.573 1.00 63.19 85 GLU A CA 1
ATOM 692 C C . GLU A 1 85 ? -17.808 -1.802 -33.607 1.00 63.19 85 GLU A C 1
ATOM 694 O O . GLU A 1 85 ? -17.190 -2.323 -34.544 1.00 63.19 85 GLU A O 1
ATOM 699 N N . PRO A 1 86 ? -19.126 -2.010 -33.440 1.00 66.12 86 PRO A N 1
ATOM 700 C CA . PRO A 1 86 ? -19.900 -2.751 -34.423 1.00 66.12 86 PRO A CA 1
ATOM 701 C C . PRO A 1 86 ? -19.859 -1.994 -35.760 1.00 66.12 86 PRO A C 1
ATOM 703 O O . PRO A 1 86 ? -19.978 -0.767 -35.755 1.00 66.12 86 PRO A O 1
ATOM 706 N N . PRO A 1 87 ? -19.701 -2.680 -36.908 1.00 61.09 87 PRO A N 1
ATOM 707 C CA . PRO A 1 87 ? -19.728 -2.011 -38.198 1.00 61.09 87 PRO A CA 1
ATOM 708 C C . PRO A 1 87 ? -21.104 -1.370 -38.392 1.00 61.09 87 PRO A C 1
ATOM 710 O O . PRO A 1 87 ? -22.120 -2.061 -38.508 1.00 61.09 87 PRO A O 1
ATOM 713 N N . THR A 1 88 ? -21.136 -0.039 -38.407 1.00 60.53 88 THR A N 1
ATOM 714 C CA . THR A 1 88 ? -22.315 0.738 -38.783 1.00 60.53 88 THR A CA 1
ATOM 715 C C . THR A 1 88 ? -22.733 0.306 -40.185 1.00 60.53 88 THR A C 1
ATOM 717 O O . THR A 1 88 ? -22.004 0.513 -41.154 1.00 60.53 88 THR A O 1
ATOM 720 N N . SER A 1 89 ? -23.888 -0.352 -40.279 1.00 60.16 89 SER A N 1
ATOM 721 C CA . SER A 1 89 ? -24.488 -0.742 -41.555 1.00 60.16 89 SER A CA 1
ATOM 722 C C . SER A 1 89 ? -24.850 0.518 -42.347 1.00 60.16 89 SER A C 1
ATOM 724 O O . SER A 1 89 ? -25.470 1.413 -41.766 1.00 60.16 89 SER A O 1
ATOM 726 N N . PRO A 1 90 ? -24.484 0.629 -43.635 1.00 68.62 90 PRO A N 1
ATOM 727 C CA . PRO A 1 90 ? -24.963 1.725 -44.458 1.00 68.62 90 PRO A CA 1
ATOM 728 C C . PRO A 1 90 ? -26.427 1.469 -44.850 1.00 68.62 90 PRO A C 1
ATOM 730 O O . PRO A 1 90 ? -26.805 0.328 -45.127 1.00 68.62 90 PRO A O 1
ATOM 733 N N . LEU A 1 91 ? -27.229 2.537 -44.824 1.00 59.56 91 LEU A N 1
ATOM 734 C CA . LEU A 1 91 ? -28.557 2.609 -45.442 1.00 59.56 91 LEU A CA 1
ATOM 735 C C . LEU A 1 91 ? -28.433 2.725 -46.964 1.00 59.56 91 LEU A C 1
ATOM 737 O O . LEU A 1 91 ? -27.491 3.420 -47.413 1.00 59.56 91 LEU A O 1
#

Organism: Aquarana catesbeiana (NCBI:txid8400)

InterPro domains:
  IPR057896 Mitochondrial transcription rescue factor 1, C-terminal domain [PF25818] (1-76)

Secondary structure (DSSP, 8-state):
-HHHHTT-EEETTEE---TTPPP-TT-EEEEEEEEETTTTEEEEEEEEEEEEEEEEETTTEEEEEEEEEEEEEEE--------PPP-----

Sequence (91 aa):
EDAFYSGKLRLNGEKLWKKSRAVKVGDILDLIVEENREAETTTVMRTMLKEVQKEKTSTDKYKVVLRRWKRLTIPKSPEPPKSPEPPTSPL

Radius of gyration: 19.48 Å; chains: 1; bounding box: 40×22×74 Å